Protein AF-A0A1E9G1F2-F1 (afdb_monomer_lite)

Radius of gyration: 12.73 Å; chains: 1; bounding box: 29×18×35 Å

Secondary structure (DSSP, 8-state):
-TTS-TTS-EEE--SSSHHHHHHHHHHHHTT--EEE-TTHHHHHHHH-GGG-PPP-

Foldseek 3Di:
DPPDDQVDEEEFADQAQPVRVVVQVVCVVVNHRYDYDPRGPVVCCVVCVVPDDDDD

Sequence (56 aa):
MDELDKNQAYIVSCHSGLRSYIAERILKQAGFTVQNLDGAYSLYKMSNPEGVEYGN

Structure (mmCIF, N/CA/C/O backbone):
data_AF-A0A1E9G1F2-F1
#
_entry.id   AF-A0A1E9G1F2-F1
#
loop_
_atom_site.group_PDB
_atom_site.id
_atom_site.type_symbol
_atom_site.label_atom_id
_atom_site.label_alt_id
_atom_site.label_comp_id
_atom_site.label_asym_id
_atom_site.label_entity_id
_atom_site.label_seq_id
_atom_site.pdbx_PDB_ins_code
_atom_site.Cartn_x
_atom_site.Cartn_y
_atom_site.Cartn_z
_atom_site.occupancy
_atom_site.B_iso_or_equiv
_atom_site.auth_seq_id
_atom_site.auth_comp_id
_atom_site.auth_asym_id
_atom_site.auth_atom_id
_atom_site.pdbx_PDB_model_num
ATOM 1 N N . MET A 1 1 ? -14.931 6.581 2.977 1.00 79.31 1 MET A N 1
ATOM 2 C CA . MET A 1 1 ? -14.019 5.414 3.133 1.00 79.31 1 MET A CA 1
ATOM 3 C C . MET A 1 1 ? -14.762 4.105 2.893 1.00 79.31 1 MET A C 1
ATOM 5 O O . MET A 1 1 ? -14.260 3.036 3.206 1.00 79.31 1 MET A O 1
ATOM 9 N N . ASP A 1 2 ? -15.949 4.199 2.310 1.00 93.69 2 ASP A N 1
ATOM 10 C CA . ASP A 1 2 ? -16.997 3.190 2.427 1.00 93.69 2 ASP A CA 1
ATOM 11 C C . ASP A 1 2 ? -16.900 2.133 1.319 1.00 93.69 2 ASP A C 1
ATOM 13 O O . ASP A 1 2 ? -17.589 1.123 1.356 1.00 93.69 2 ASP A O 1
ATOM 17 N N . GLU A 1 3 ? -15.994 2.349 0.364 1.00 96.50 3 GLU A N 1
ATOM 18 C CA . GLU A 1 3 ? -15.672 1.432 -0.732 1.00 96.50 3 GLU A CA 1
ATOM 19 C C . GLU A 1 3 ? -14.624 0.371 -0.344 1.00 96.50 3 GLU A C 1
ATOM 21 O O . GLU A 1 3 ? -14.390 -0.559 -1.111 1.00 96.50 3 GLU A O 1
ATOM 26 N N . LEU A 1 4 ? -13.969 0.498 0.819 1.00 96.56 4 LEU A N 1
ATOM 27 C CA . LEU A 1 4 ? -12.897 -0.404 1.253 1.00 96.56 4 LEU A CA 1
ATOM 28 C C . LEU A 1 4 ? -13.354 -1.300 2.409 1.00 96.56 4 LEU A C 1
ATOM 30 O O . LEU A 1 4 ? -13.788 -0.808 3.452 1.00 96.56 4 LEU A O 1
ATOM 34 N N . ASP A 1 5 ? -13.165 -2.612 2.267 1.00 96.81 5 ASP A N 1
ATOM 35 C CA . ASP A 1 5 ? -13.336 -3.571 3.363 1.00 96.81 5 ASP A CA 1
ATOM 36 C C . ASP A 1 5 ? -12.188 -3.436 4.374 1.00 96.81 5 ASP A C 1
ATOM 38 O O . ASP A 1 5 ? -11.018 -3.554 4.012 1.00 96.81 5 ASP A O 1
ATOM 42 N N . LYS A 1 6 ? -12.511 -3.215 5.651 1.00 95.94 6 LYS A N 1
ATOM 43 C CA . LYS A 1 6 ? -11.533 -3.083 6.742 1.00 95.94 6 LYS A CA 1
ATOM 44 C C . LYS A 1 6 ? -10.840 -4.387 7.131 1.00 95.94 6 LYS A C 1
ATOM 46 O O . LYS A 1 6 ? -9.780 -4.330 7.750 1.00 95.94 6 LYS A O 1
ATOM 51 N N . ASN A 1 7 ? -11.418 -5.536 6.794 1.00 96.50 7 ASN A N 1
ATOM 52 C CA . ASN A 1 7 ? -10.859 -6.842 7.146 1.00 96.50 7 ASN A CA 1
ATOM 53 C C . ASN A 1 7 ? -9.849 -7.353 6.109 1.00 96.50 7 ASN A C 1
ATOM 55 O O . ASN A 1 7 ? -9.183 -8.362 6.339 1.00 96.50 7 ASN A O 1
ATOM 59 N N . GLN A 1 8 ? -9.711 -6.648 4.986 1.00 97.19 8 GLN A N 1
ATOM 60 C CA . GLN A 1 8 ? -8.745 -6.950 3.943 1.00 97.19 8 GLN A CA 1
ATOM 61 C C . GLN A 1 8 ? -7.442 -6.163 4.157 1.00 97.19 8 GLN A C 1
ATOM 63 O O . GLN A 1 8 ? -7.447 -4.988 4.528 1.00 97.19 8 GLN A O 1
ATOM 68 N N . ALA A 1 9 ? -6.307 -6.813 3.889 1.00 98.12 9 ALA A N 1
ATOM 69 C CA . ALA A 1 9 ? -5.021 -6.135 3.786 1.00 98.12 9 ALA A CA 1
ATOM 70 C C . ALA A 1 9 ? -4.838 -5.535 2.383 1.00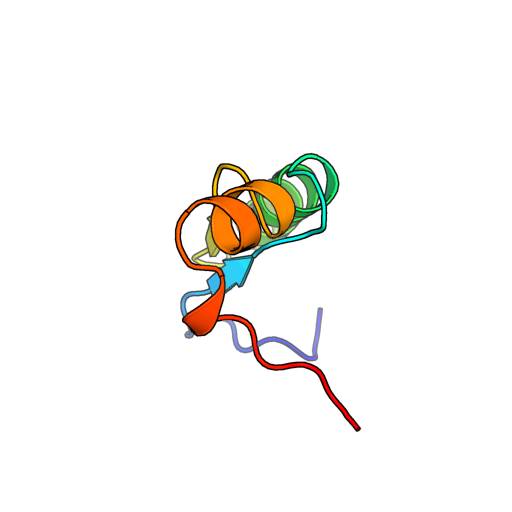 98.12 9 ALA A C 1
ATOM 72 O O . ALA A 1 9 ? -5.149 -6.182 1.381 1.00 98.12 9 ALA A O 1
ATOM 73 N N . TYR A 1 10 ? -4.292 -4.322 2.307 1.00 98.44 10 TYR A N 1
ATOM 74 C CA . TYR A 1 10 ? -4.079 -3.613 1.042 1.00 98.44 10 TYR A CA 1
ATOM 75 C C . TYR A 1 10 ? -2.604 -3.344 0.764 1.00 98.44 10 TYR A C 1
ATOM 77 O O . TYR A 1 10 ? -1.820 -3.054 1.668 1.00 98.44 10 TYR A O 1
ATOM 85 N N . ILE A 1 11 ? -2.254 -3.342 -0.520 1.00 98.19 11 ILE A N 1
ATOM 86 C CA . ILE A 1 11 ? -1.029 -2.724 -1.025 1.00 98.19 11 ILE A CA 1
ATOM 87 C C . ILE A 1 11 ? -1.452 -1.532 -1.876 1.00 98.19 11 ILE A C 1
ATOM 89 O O . ILE A 1 11 ? -2.276 -1.677 -2.777 1.00 98.19 11 ILE A O 1
ATOM 93 N N . VAL A 1 12 ? -0.907 -0.351 -1.591 1.00 98.12 12 VAL A N 1
ATOM 94 C CA . VAL A 1 12 ? -1.188 0.869 -2.358 1.00 98.12 12 VAL A CA 1
ATOM 95 C C . VAL A 1 12 ? 0.017 1.268 -3.193 1.00 98.12 12 VAL A C 1
ATOM 97 O O . VAL A 1 12 ? 1.158 1.205 -2.744 1.00 98.12 12 VAL A O 1
ATOM 100 N N . SER A 1 13 ? -0.240 1.718 -4.417 1.00 98.12 13 SER A N 1
ATOM 101 C CA . SER A 1 13 ? 0.784 2.198 -5.342 1.00 98.12 13 SER A CA 1
ATOM 102 C C . SER A 1 13 ? 0.291 3.443 -6.073 1.00 98.12 13 SER A C 1
ATOM 104 O O . SER A 1 13 ? -0.905 3.713 -6.164 1.00 98.12 13 SER A O 1
ATOM 106 N N . CYS A 1 14 ? 1.229 4.240 -6.570 1.00 97.31 14 CYS A N 1
ATOM 107 C CA . CYS A 1 14 ? 0.951 5.338 -7.485 1.00 97.31 14 CYS A CA 1
ATOM 108 C C . CYS A 1 14 ? 2.024 5.358 -8.582 1.00 97.31 14 CYS A C 1
ATOM 110 O O . CYS A 1 14 ? 2.709 4.366 -8.804 1.00 97.31 14 CYS A O 1
ATOM 112 N N . HIS A 1 15 ? 2.199 6.477 -9.286 1.00 96.44 15 HIS A N 1
ATOM 113 C CA . HIS A 1 15 ? 3.238 6.555 -10.315 1.00 96.44 15 HIS A CA 1
ATOM 114 C C . HIS A 1 15 ? 4.663 6.527 -9.725 1.00 96.44 15 HIS A C 1
ATOM 116 O O . HIS A 1 15 ? 5.494 5.740 -10.155 1.00 96.44 15 HIS A O 1
ATOM 122 N N . SER A 1 16 ? 4.939 7.373 -8.723 1.00 95.38 16 SER A N 1
ATOM 123 C CA . SER A 1 16 ? 6.300 7.667 -8.231 1.00 95.38 16 SER A CA 1
ATOM 124 C C . SER A 1 16 ? 6.511 7.481 -6.721 1.00 95.38 16 SER A C 1
ATOM 126 O O . SER A 1 16 ? 7.581 7.792 -6.214 1.00 95.38 16 SER A O 1
ATOM 128 N N . GLY A 1 17 ? 5.499 7.020 -5.983 1.00 95.25 17 GLY A N 1
ATOM 129 C CA . GLY A 1 17 ? 5.580 6.685 -4.552 1.00 95.25 17 GLY A CA 1
ATOM 130 C C . GLY A 1 17 ? 4.971 7.709 -3.586 1.00 95.25 17 GLY A C 1
ATOM 131 O O . GLY A 1 17 ? 4.320 7.315 -2.626 1.00 95.25 17 GLY A O 1
ATOM 132 N N . LEU A 1 18 ? 5.081 9.021 -3.837 1.00 96.12 18 LEU A N 1
ATOM 133 C CA . LEU A 1 18 ? 4.641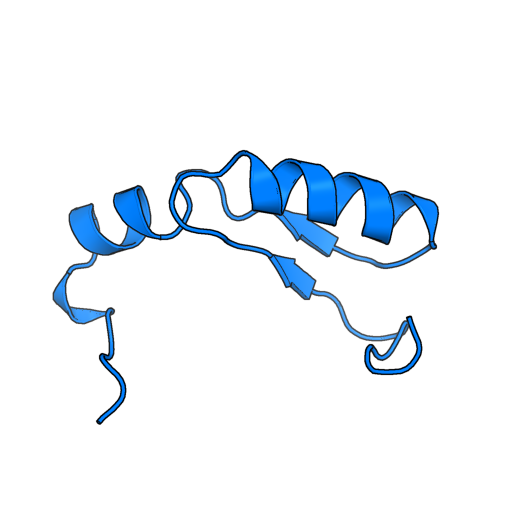 10.029 -2.850 1.00 96.12 18 LEU A CA 1
ATOM 134 C C . LEU A 1 18 ? 3.144 9.933 -2.495 1.00 96.12 18 LEU A C 1
ATOM 136 O O . LEU A 1 18 ? 2.768 10.012 -1.327 1.00 96.12 18 LEU A O 1
ATOM 140 N N . ARG A 1 19 ? 2.275 9.752 -3.495 1.00 98.06 19 ARG A N 1
ATOM 141 C CA . ARG A 1 19 ? 0.821 9.680 -3.266 1.00 98.06 19 ARG A CA 1
ATOM 142 C C . ARG A 1 19 ? 0.421 8.407 -2.529 1.00 98.06 19 ARG A C 1
ATOM 144 O O . ARG A 1 19 ? -0.448 8.461 -1.667 1.00 98.06 19 ARG A O 1
ATOM 151 N N . SER A 1 20 ? 1.054 7.283 -2.851 1.00 98.25 20 SER A N 1
ATOM 152 C CA . SER A 1 20 ? 0.776 6.007 -2.195 1.00 98.25 20 SER A CA 1
ATOM 153 C C . SER A 1 20 ? 1.333 5.964 -0.774 1.00 98.25 20 SER A C 1
ATOM 155 O O . SER A 1 20 ? 0.663 5.433 0.104 1.00 98.25 20 SER A O 1
ATOM 157 N N . TYR A 1 21 ? 2.450 6.643 -0.499 1.00 98.00 21 TYR A N 1
ATOM 158 C CA . TYR A 1 21 ? 2.905 6.890 0.870 1.00 98.00 21 TYR A CA 1
ATOM 159 C C . TYR A 1 21 ? 1.863 7.676 1.680 1.00 98.00 21 TYR A C 1
ATOM 161 O O . TYR A 1 21 ? 1.464 7.247 2.759 1.00 98.00 21 TYR A O 1
ATOM 169 N N . ILE A 1 22 ? 1.362 8.799 1.150 1.00 98.31 22 ILE A N 1
ATOM 170 C CA . ILE A 1 22 ? 0.317 9.590 1.825 1.00 98.31 22 ILE A CA 1
ATOM 171 C C . ILE A 1 22 ? -0.949 8.747 2.043 1.00 98.31 22 ILE A C 1
ATOM 173 O O . ILE A 1 22 ? -1.504 8.755 3.142 1.00 98.31 22 ILE A O 1
ATOM 177 N N . ALA A 1 23 ? -1.374 7.984 1.031 1.00 98.19 23 ALA A N 1
ATOM 178 C CA . ALA A 1 23 ? -2.517 7.082 1.137 1.00 98.19 23 ALA A CA 1
ATOM 179 C C . ALA A 1 23 ? -2.315 6.035 2.241 1.00 98.19 23 ALA A C 1
ATOM 181 O O . ALA A 1 23 ? -3.208 5.843 3.061 1.00 98.19 23 ALA A O 1
ATOM 182 N N . GLU A 1 24 ? -1.132 5.420 2.325 1.00 98.44 24 GLU A N 1
ATOM 183 C CA . GLU A 1 24 ? -0.791 4.469 3.383 1.00 98.44 24 GLU A CA 1
ATOM 184 C C . GLU A 1 24 ? -0.948 5.101 4.777 1.00 98.44 24 GLU A C 1
ATOM 186 O O . GLU A 1 24 ? -1.538 4.491 5.669 1.00 98.44 24 GLU A O 1
ATOM 191 N N . ARG A 1 25 ? -0.490 6.347 4.970 1.00 98.56 25 ARG A N 1
ATOM 192 C CA . ARG A 1 25 ? -0.635 7.058 6.253 1.00 98.56 25 ARG A CA 1
ATOM 193 C C . ARG A 1 25 ? -2.099 7.321 6.607 1.00 98.56 25 ARG A C 1
ATOM 195 O O . ARG A 1 25 ? -2.489 7.051 7.741 1.00 98.56 25 ARG A O 1
ATOM 202 N N . ILE A 1 26 ? -2.896 7.808 5.656 1.00 98.50 26 ILE A N 1
ATOM 203 C CA . ILE A 1 26 ? -4.328 8.089 5.853 1.00 98.50 26 ILE A CA 1
ATOM 204 C C . ILE A 1 26 ? -5.087 6.801 6.197 1.00 98.50 26 ILE A C 1
ATOM 206 O O . ILE A 1 26 ? -5.856 6.758 7.156 1.00 98.50 26 ILE A O 1
ATOM 210 N N . LEU A 1 27 ? -4.846 5.728 5.443 1.00 98.31 27 LEU A N 1
ATOM 211 C CA . LEU A 1 27 ? -5.500 4.434 5.633 1.00 98.31 27 LEU A CA 1
ATOM 212 C C . LEU A 1 27 ? -5.102 3.790 6.973 1.00 98.31 27 LEU A C 1
ATOM 214 O O . LEU A 1 27 ? -5.977 3.331 7.707 1.00 98.31 27 LEU A O 1
ATOM 218 N N . LYS A 1 28 ? -3.815 3.833 7.355 1.00 98.06 28 LYS A N 1
ATOM 219 C CA . LYS A 1 28 ? -3.360 3.382 8.685 1.00 98.06 28 LYS A CA 1
ATOM 220 C C . LYS A 1 28 ? -4.039 4.165 9.811 1.00 98.06 28 LYS A C 1
ATOM 222 O O . LYS A 1 28 ? -4.500 3.562 10.774 1.00 98.06 28 LYS A O 1
ATOM 227 N N . GLN A 1 29 ? -4.147 5.491 9.686 1.00 98.31 29 GLN A N 1
ATOM 228 C CA . GLN A 1 29 ? -4.840 6.333 10.674 1.00 98.31 29 GLN A CA 1
ATOM 229 C C . GLN A 1 29 ? -6.331 5.994 10.805 1.00 98.31 29 GLN A C 1
ATOM 231 O O . GLN A 1 29 ? -6.895 6.129 11.886 1.00 98.31 29 GLN A O 1
ATOM 236 N N . ALA A 1 30 ? -6.958 5.505 9.737 1.00 97.62 30 ALA A N 1
ATOM 237 C CA . ALA A 1 30 ? -8.344 5.046 9.753 1.00 97.62 30 ALA A CA 1
ATOM 238 C C . ALA A 1 30 ?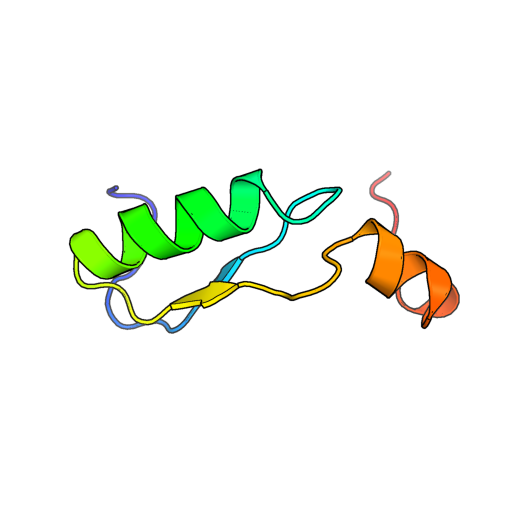 -8.532 3.578 10.193 1.00 97.62 30 ALA A C 1
ATOM 240 O O . ALA A 1 30 ? -9.663 3.071 10.186 1.00 97.62 30 ALA A O 1
ATOM 241 N N . GLY A 1 31 ? -7.448 2.900 10.586 1.00 97.50 31 GLY A N 1
ATOM 242 C CA . GLY A 1 31 ? -7.467 1.541 11.126 1.00 97.50 31 GLY A CA 1
ATOM 243 C C . GLY A 1 31 ? -7.381 0.423 10.085 1.00 97.50 31 GLY A C 1
ATOM 244 O O . GLY A 1 31 ? -7.734 -0.707 10.404 1.00 97.50 31 GLY A O 1
ATOM 245 N N . PHE A 1 32 ? -6.942 0.708 8.857 1.00 98.50 32 PHE A N 1
ATOM 246 C CA . PHE A 1 32 ? -6.718 -0.324 7.839 1.00 98.50 32 PHE A CA 1
ATOM 247 C C . PHE A 1 32 ? -5.341 -0.983 7.980 1.00 98.50 32 PHE A C 1
ATOM 249 O O . PHE A 1 32 ? -4.347 -0.327 8.307 1.00 98.50 32 PHE A O 1
ATOM 256 N N . THR A 1 33 ? -5.266 -2.268 7.627 1.00 98.50 33 THR A N 1
ATOM 257 C CA . THR A 1 33 ? -3.990 -2.960 7.400 1.00 98.50 33 THR A CA 1
ATOM 258 C C . THR A 1 33 ? -3.534 -2.672 5.972 1.00 98.50 33 THR A C 1
ATOM 260 O O . THR A 1 33 ? -4.130 -3.158 5.014 1.00 98.50 33 THR A O 1
ATOM 263 N N . VAL A 1 34 ? -2.497 -1.853 5.805 1.00 98.44 34 VAL A N 1
ATOM 264 C CA . VAL A 1 34 ? -2.030 -1.421 4.479 1.00 98.44 34 VAL A CA 1
ATOM 265 C C . VAL A 1 34 ? -0.514 -1.252 4.431 1.00 98.44 34 VAL A C 1
ATOM 267 O O . VAL A 1 34 ? 0.104 -0.874 5.431 1.00 98.44 34 VAL A O 1
ATOM 270 N N . GLN A 1 35 ? 0.068 -1.504 3.259 1.00 98.38 35 GLN A N 1
ATOM 271 C CA . GLN A 1 35 ? 1.473 -1.242 2.951 1.00 98.38 35 GLN A CA 1
ATOM 272 C C . GLN A 1 35 ? 1.622 -0.442 1.651 1.00 98.38 35 GLN A C 1
ATOM 274 O O . GLN A 1 35 ? 0.876 -0.643 0.693 1.00 98.38 35 GLN A O 1
ATOM 279 N N . ASN A 1 36 ? 2.585 0.476 1.609 1.00 98.00 36 ASN A N 1
ATOM 280 C CA . ASN A 1 36 ? 2.991 1.144 0.373 1.00 98.00 36 ASN A CA 1
ATOM 281 C C . ASN A 1 36 ? 3.888 0.233 -0.483 1.00 98.00 36 ASN A C 1
ATOM 283 O O . ASN A 1 36 ? 4.796 -0.408 0.040 1.00 98.00 36 ASN A O 1
ATOM 287 N N . LEU A 1 37 ? 3.679 0.225 -1.803 1.00 97.38 37 LEU A N 1
ATOM 288 C CA . LEU A 1 37 ? 4.609 -0.385 -2.754 1.00 97.38 37 LEU A CA 1
ATOM 289 C C . LEU A 1 37 ? 5.773 0.576 -3.034 1.00 97.38 37 LEU A C 1
ATOM 291 O O . LEU A 1 37 ? 5.628 1.551 -3.779 1.00 97.38 37 LEU A O 1
ATOM 295 N N . ASP A 1 38 ? 6.932 0.298 -2.448 1.00 92.12 38 ASP A N 1
ATOM 296 C CA . ASP A 1 38 ? 8.134 1.109 -2.644 1.00 92.12 38 ASP A CA 1
ATOM 297 C C . ASP A 1 38 ? 8.626 1.071 -4.098 1.00 92.12 38 ASP A C 1
ATOM 299 O O . ASP A 1 38 ? 8.526 0.066 -4.799 1.00 92.12 38 ASP A O 1
ATOM 303 N N . GLY A 1 39 ? 9.097 2.221 -4.591 1.00 91.44 39 GLY A N 1
ATOM 304 C CA . GLY A 1 39 ? 9.433 2.430 -6.007 1.00 91.44 39 GLY A CA 1
ATOM 305 C C . GLY A 1 39 ? 8.224 2.579 -6.944 1.00 91.44 39 GLY A C 1
ATOM 306 O O . GLY A 1 39 ? 8.360 3.159 -8.026 1.00 91.44 39 GLY A O 1
ATOM 307 N N . ALA A 1 40 ? 7.040 2.159 -6.490 1.00 96.44 40 ALA A N 1
ATOM 308 C CA . ALA A 1 40 ? 5.753 2.331 -7.150 1.00 96.44 40 ALA A CA 1
ATOM 309 C C . ALA A 1 40 ? 5.744 1.811 -8.605 1.00 96.44 40 ALA A C 1
ATOM 311 O O . ALA A 1 40 ? 6.549 0.958 -8.985 1.00 96.44 40 ALA A O 1
ATOM 312 N N . TYR A 1 41 ? 4.815 2.296 -9.433 1.00 96.00 41 TYR A N 1
ATOM 313 C CA . TYR A 1 41 ? 4.676 1.826 -10.813 1.00 96.00 41 TYR A CA 1
ATOM 314 C C . TYR A 1 41 ? 5.939 2.037 -11.661 1.00 96.00 41 TYR A C 1
ATOM 316 O O . TYR A 1 41 ? 6.314 1.148 -12.422 1.00 96.00 41 TYR A O 1
ATOM 324 N N . SER A 1 42 ? 6.618 3.183 -11.525 1.00 95.81 42 SER A N 1
ATOM 325 C CA . SER A 1 42 ? 7.814 3.483 -12.322 1.00 95.81 42 SER A CA 1
ATOM 326 C C . SER A 1 42 ? 8.929 2.457 -12.128 1.00 95.81 42 SER A C 1
ATOM 328 O O . SER A 1 42 ? 9.517 2.017 -13.116 1.00 95.81 42 SER A O 1
ATOM 330 N N . LEU A 1 43 ? 9.221 2.065 -10.880 1.00 96.56 43 LEU A N 1
ATOM 331 C CA . LEU A 1 43 ? 10.237 1.045 -10.620 1.00 96.56 43 LEU A CA 1
ATOM 332 C C . LEU A 1 43 ? 9.749 -0.331 -11.063 1.00 96.56 43 LEU A C 1
ATOM 334 O O . LEU A 1 43 ? 10.492 -1.025 -11.747 1.00 96.56 43 LEU A O 1
ATOM 338 N N . TYR A 1 44 ? 8.501 -0.684 -10.740 1.00 96.25 44 TYR A N 1
ATOM 339 C CA . TYR A 1 44 ? 7.915 -1.966 -11.128 1.00 96.25 44 TYR A CA 1
ATOM 340 C C . TYR A 1 44 ? 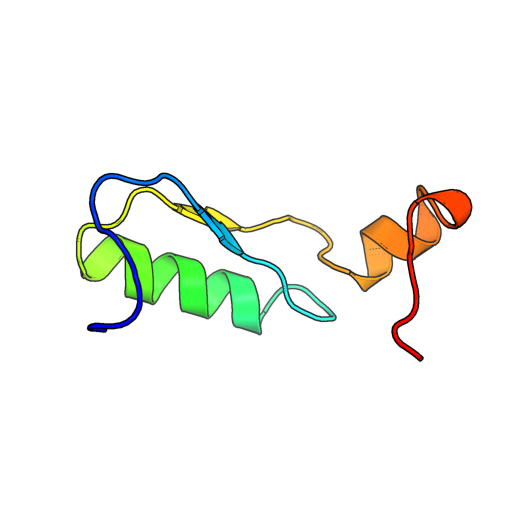8.007 -2.201 -12.641 1.00 96.25 44 TYR A C 1
ATOM 342 O O . TYR A 1 44 ? 8.505 -3.236 -13.076 1.00 96.25 44 TYR A O 1
ATOM 350 N N . LYS A 1 45 ? 7.623 -1.203 -13.447 1.00 96.50 45 LYS A N 1
ATOM 351 C CA . LYS A 1 45 ? 7.726 -1.249 -14.910 1.00 96.50 45 LYS A CA 1
ATOM 352 C C . LYS A 1 45 ? 9.168 -1.406 -15.395 1.00 96.50 45 LYS A C 1
ATOM 354 O O . LYS A 1 45 ? 9.399 -2.036 -16.420 1.00 96.50 45 LYS A O 1
ATOM 359 N N . MET A 1 46 ? 10.132 -0.801 -14.704 1.00 96.69 46 MET A N 1
ATOM 360 C CA . MET A 1 46 ? 11.543 -0.871 -15.086 1.00 96.69 46 MET A CA 1
ATOM 361 C C . MET A 1 46 ? 12.169 -2.225 -14.727 1.00 96.69 46 MET A C 1
ATOM 363 O O . MET A 1 46 ? 12.983 -2.732 -15.491 1.00 96.69 46 MET A O 1
ATOM 367 N N . SER A 1 47 ? 11.793 -2.806 -13.584 1.00 96.75 47 SER A N 1
ATOM 368 C CA . SER A 1 47 ? 12.319 -4.091 -13.108 1.00 96.75 47 SER A CA 1
ATOM 369 C C . SER A 1 47 ? 11.603 -5.309 -13.688 1.00 96.75 47 SER A C 1
ATOM 371 O O . SER A 1 47 ? 12.185 -6.386 -13.705 1.00 96.75 47 SER A O 1
ATOM 373 N N . ASN A 1 48 ? 10.342 -5.153 -14.095 1.00 95.75 48 ASN A N 1
ATOM 374 C CA . ASN A 1 48 ? 9.479 -6.222 -14.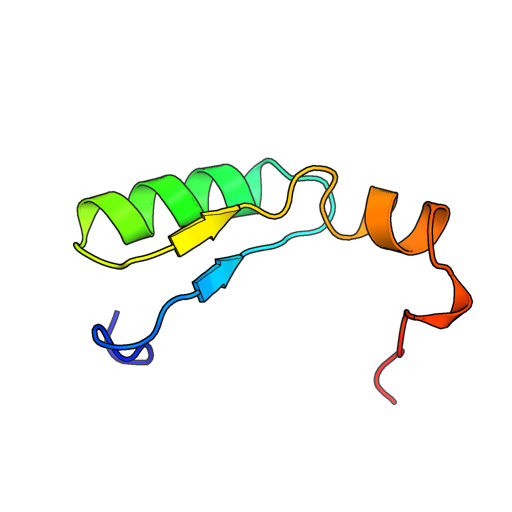596 1.00 95.75 48 ASN A CA 1
ATOM 375 C C . ASN A 1 48 ? 8.560 -5.698 -15.722 1.00 95.75 48 ASN A C 1
ATOM 377 O O . ASN A 1 48 ? 7.345 -5.572 -15.529 1.00 95.75 48 ASN A O 1
ATOM 381 N N . PRO A 1 49 ? 9.122 -5.312 -16.880 1.00 92.50 49 PRO A N 1
ATOM 382 C CA . PRO A 1 49 ? 8.355 -4.705 -17.966 1.00 92.50 49 PRO A CA 1
ATOM 383 C C . PRO A 1 49 ? 7.279 -5.637 -18.544 1.00 92.50 49 PRO A C 1
ATOM 385 O O . PRO A 1 49 ? 6.223 -5.156 -18.947 1.00 92.50 49 PRO A O 1
ATOM 388 N N . GLU A 1 50 ? 7.515 -6.949 -18.549 1.00 94.94 50 GLU A N 1
ATOM 389 C CA . GLU A 1 50 ? 6.573 -7.983 -18.987 1.00 94.94 50 GLU A CA 1
ATOM 390 C C . GLU A 1 50 ? 5.386 -8.186 -18.036 1.00 94.94 50 GLU A C 1
ATOM 392 O O . GLU A 1 50 ? 4.341 -8.667 -18.465 1.00 94.94 50 GLU A O 1
ATOM 397 N N . GLY A 1 51 ? 5.514 -7.798 -16.763 1.00 91.25 51 GLY A N 1
ATOM 3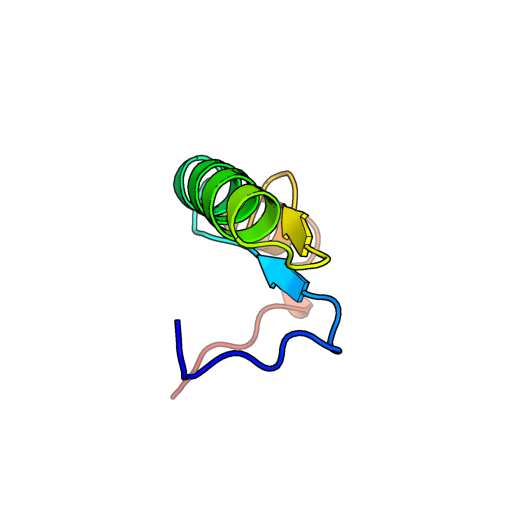98 C CA . GLY A 1 51 ? 4.428 -7.881 -15.783 1.00 91.25 51 GLY A CA 1
ATOM 399 C C . GLY A 1 51 ? 3.453 -6.706 -15.819 1.00 91.25 51 GLY A C 1
ATOM 400 O O . GLY A 1 51 ? 2.534 -6.648 -15.004 1.00 91.25 51 GLY A O 1
ATOM 401 N N . VAL A 1 52 ? 3.658 -5.739 -16.716 1.00 93.75 52 VAL A N 1
ATOM 402 C CA . VAL A 1 52 ? 2.773 -4.581 -16.858 1.00 93.75 52 VAL A CA 1
ATOM 403 C C . VAL A 1 52 ? 1.712 -4.858 -17.914 1.00 93.75 52 VAL A C 1
ATOM 405 O O . VAL A 1 52 ? 1.999 -4.887 -19.110 1.00 93.75 52 VAL A O 1
ATOM 408 N N . GLU A 1 53 ? 0.465 -4.965 -17.470 1.00 92.81 53 GLU A N 1
ATOM 409 C CA . GLU A 1 53 ? -0.698 -5.004 -18.352 1.00 92.81 53 GLU A CA 1
ATOM 410 C C . GLU A 1 53 ? -1.234 -3.587 -18.583 1.00 92.81 53 GLU A C 1
ATOM 412 O O . GLU A 1 53 ? -1.438 -2.812 -17.645 1.00 92.81 53 GLU A O 1
ATOM 417 N N . TYR A 1 54 ? -1.464 -3.237 -19.848 1.00 88.50 54 TYR A N 1
ATOM 418 C CA . TYR A 1 54 ? -2.091 -1.975 -20.230 1.00 88.50 54 TYR A CA 1
ATOM 419 C C . TYR A 1 54 ? -3.573 -2.230 -20.509 1.00 88.50 54 TYR A C 1
ATOM 421 O O . TYR A 1 54 ? -3.913 -3.143 -21.259 1.00 88.50 54 TYR A O 1
ATOM 429 N N . GLY A 1 55 ? -4.453 -1.432 -19.901 1.00 83.94 55 GLY A N 1
ATOM 430 C CA . GLY A 1 55 ? -5.880 -1.474 -20.217 1.00 83.94 55 GLY A CA 1
ATOM 431 C C . GLY A 1 55 ? -6.134 -1.041 -21.664 1.00 83.94 55 GLY A C 1
ATOM 432 O O . GLY A 1 55 ? -5.469 -0.120 -22.144 1.00 83.94 55 GLY A O 1
ATOM 433 N N . ASN A 1 56 ? -7.074 -1.716 -22.334 1.00 61.88 56 ASN A N 1
ATOM 434 C CA . ASN A 1 56 ? -7.617 -1.288 -23.630 1.00 61.88 56 ASN A CA 1
ATOM 435 C C . ASN A 1 56 ? -8.486 -0.036 -23.484 1.00 61.88 56 ASN A C 1
ATOM 437 O O . ASN A 1 56 ? -9.196 0.061 -22.456 1.00 61.88 56 ASN A O 1
#

pLDDT: mean 95.34, std 5.73, range [61.88, 98.56]